Protein AF-A0A9P6MYJ0-F1 (afdb_monomer_lite)

Structure (mmCIF, N/CA/C/O backbone):
data_AF-A0A9P6MYJ0-F1
#
_entry.id   AF-A0A9P6MYJ0-F1
#
loop_
_atom_site.group_PDB
_atom_site.id
_atom_site.type_symbol
_atom_site.label_atom_id
_atom_site.label_alt_id
_atom_site.label_comp_id
_atom_site.label_asym_id
_atom_site.label_entity_id
_atom_site.label_seq_id
_atom_site.pdbx_PDB_ins_code
_atom_site.Cartn_x
_atom_site.Cartn_y
_atom_site.Cartn_z
_atom_site.occupancy
_atom_site.B_iso_or_equiv
_atom_site.auth_seq_id
_atom_site.auth_comp_id
_atom_site.auth_asym_id
_atom_site.auth_atom_id
_atom_site.pdbx_PDB_model_num
ATOM 1 N N . MET A 1 1 ? 11.044 1.651 -55.260 1.00 41.22 1 MET A N 1
ATOM 2 C CA . MET A 1 1 ? 12.108 1.075 -54.411 1.00 41.22 1 MET A CA 1
ATOM 3 C C . MET A 1 1 ? 11.662 1.200 -52.964 1.00 41.22 1 MET A C 1
ATOM 5 O O . MET A 1 1 ? 11.940 2.197 -52.317 1.00 41.22 1 MET A O 1
ATOM 9 N N . THR A 1 2 ? 10.845 0.258 -52.503 1.00 41.06 2 THR A N 1
ATOM 10 C CA . THR A 1 2 ? 10.318 0.233 -51.134 1.00 41.06 2 THR A CA 1
ATOM 11 C C . THR A 1 2 ? 11.310 -0.512 -50.251 1.00 41.06 2 THR A C 1
ATOM 13 O O . THR A 1 2 ? 11.482 -1.718 -50.415 1.00 41.06 2 THR A O 1
ATOM 16 N N . ALA A 1 3 ? 11.990 0.207 -49.358 1.00 48.50 3 ALA A N 1
ATOM 17 C CA . ALA A 1 3 ? 12.799 -0.401 -48.311 1.00 48.50 3 ALA A CA 1
ATOM 18 C C . ALA A 1 3 ? 11.860 -1.181 -47.379 1.00 48.50 3 ALA A C 1
ATOM 20 O O . ALA A 1 3 ? 11.017 -0.588 -46.708 1.00 48.50 3 ALA A O 1
ATOM 21 N N . GLN A 1 4 ? 11.951 -2.511 -47.392 1.00 53.88 4 GLN A N 1
ATOM 22 C CA . GLN A 1 4 ? 11.283 -3.337 -46.392 1.00 53.88 4 GLN A CA 1
ATOM 23 C C . GLN A 1 4 ? 11.948 -3.049 -45.044 1.00 53.88 4 GLN A C 1
ATOM 25 O O . GLN A 1 4 ? 13.158 -3.213 -44.901 1.00 53.88 4 GLN A O 1
ATOM 30 N N . ALA A 1 5 ? 11.172 -2.566 -44.075 1.00 57.44 5 ALA A N 1
ATOM 31 C CA . ALA A 1 5 ? 11.642 -2.420 -42.707 1.00 57.44 5 ALA A CA 1
ATOM 32 C C . ALA A 1 5 ? 11.923 -3.822 -42.146 1.00 57.44 5 ALA A C 1
ATOM 34 O O . ALA A 1 5 ? 11.014 -4.640 -42.014 1.00 57.44 5 ALA A O 1
ATOM 35 N N . GLN A 1 6 ? 13.193 -4.113 -41.874 1.00 73.81 6 GLN A N 1
ATOM 36 C CA . GLN A 1 6 ? 13.604 -5.349 -41.220 1.00 73.81 6 GLN A CA 1
ATOM 37 C C . GLN A 1 6 ? 13.314 -5.205 -39.721 1.00 73.81 6 GLN A C 1
ATOM 39 O O . GLN A 1 6 ? 14.050 -4.522 -39.010 1.00 73.81 6 GLN A O 1
ATOM 44 N N . TYR A 1 7 ? 12.214 -5.794 -39.255 1.00 77.94 7 TYR A N 1
ATOM 45 C CA . TYR A 1 7 ? 11.876 -5.826 -37.833 1.00 77.94 7 TYR A CA 1
ATOM 46 C C . TYR A 1 7 ? 12.667 -6.938 -37.122 1.00 77.94 7 TYR A C 1
ATOM 48 O O . TYR A 1 7 ? 12.851 -8.006 -37.714 1.00 77.94 7 TYR A O 1
ATOM 56 N N . PRO A 1 8 ? 13.142 -6.711 -35.882 1.00 78.38 8 PRO A N 1
ATOM 57 C CA . PRO A 1 8 ? 13.765 -7.750 -35.064 1.00 78.38 8 PRO A CA 1
ATOM 58 C C . PRO A 1 8 ? 12.833 -8.947 -34.844 1.00 78.38 8 PRO A C 1
ATOM 60 O O . PRO A 1 8 ? 11.607 -8.807 -34.878 1.00 78.38 8 PRO A O 1
ATOM 63 N N . ASP A 1 9 ? 13.413 -10.124 -34.608 1.00 85.88 9 ASP A N 1
ATOM 64 C CA . ASP A 1 9 ? 12.640 -11.338 -34.350 1.00 85.88 9 ASP A CA 1
ATOM 65 C C . ASP A 1 9 ? 12.003 -11.306 -32.951 1.00 85.88 9 ASP A C 1
ATOM 67 O O . ASP A 1 9 ? 12.685 -11.173 -31.937 1.00 85.88 9 ASP A O 1
ATOM 71 N N . HIS A 1 10 ? 10.683 -11.486 -32.891 1.00 81.12 10 HIS A N 1
ATOM 72 C CA . HIS A 1 10 ? 9.906 -11.548 -31.653 1.00 81.12 10 HIS A CA 1
ATOM 73 C C . HIS A 1 10 ? 10.385 -12.628 -30.670 1.00 81.12 10 HIS A C 1
ATOM 75 O O . HIS A 1 10 ? 10.278 -12.436 -29.459 1.00 81.12 10 HIS A O 1
ATOM 81 N N . ALA A 1 11 ? 10.926 -13.748 -31.165 1.00 84.69 11 ALA A N 1
ATOM 82 C CA . ALA A 1 11 ? 11.421 -14.835 -30.321 1.00 84.69 11 ALA A CA 1
ATOM 83 C C . ALA A 1 11 ? 12.663 -14.431 -29.509 1.00 84.69 11 ALA A C 1
ATOM 85 O O . ALA A 1 11 ? 12.896 -14.963 -28.424 1.00 84.69 11 ALA A O 1
ATOM 86 N N . LEU A 1 12 ? 13.432 -13.462 -30.011 1.00 84.75 12 LEU A N 1
ATOM 87 C CA . LEU A 1 12 ? 14.632 -12.943 -29.363 1.00 84.75 12 LEU A CA 1
ATOM 88 C C . LEU A 1 12 ? 14.348 -11.721 -28.483 1.00 84.75 12 LEU A C 1
ATOM 90 O O . LEU A 1 12 ? 15.267 -11.221 -27.851 1.00 84.75 12 LEU A O 1
ATOM 94 N N . ALA A 1 13 ? 13.093 -11.277 -28.353 1.00 82.75 13 ALA A N 1
ATOM 95 C CA . ALA A 1 13 ? 12.752 -10.045 -27.639 1.00 82.75 13 ALA A CA 1
ATOM 96 C C . ALA A 1 13 ? 13.243 -10.012 -26.179 1.00 82.75 13 ALA A C 1
ATOM 98 O O . ALA A 1 13 ? 13.672 -8.967 -25.701 1.00 82.75 13 ALA A O 1
ATOM 99 N N . LEU A 1 14 ? 13.223 -11.142 -25.462 1.00 81.19 14 LEU A N 1
ATOM 100 C CA . LEU A 1 14 ? 13.778 -11.215 -24.102 1.00 81.19 14 LEU A CA 1
ATOM 101 C C . LEU A 1 14 ? 15.302 -11.066 -24.103 1.00 81.19 14 LEU A C 1
ATOM 103 O O . LEU A 1 14 ? 15.846 -10.327 -23.291 1.00 81.19 14 LEU A O 1
ATOM 107 N N . GLN A 1 15 ? 15.979 -11.717 -25.047 1.00 81.12 15 GLN A N 1
ATOM 108 C CA . GLN A 1 15 ? 17.428 -11.632 -25.192 1.00 81.12 15 GLN A CA 1
ATOM 109 C C . GLN A 1 15 ? 17.862 -10.240 -25.664 1.00 81.12 15 GLN A C 1
ATOM 111 O O . GLN A 1 15 ? 18.892 -9.737 -25.225 1.00 81.12 15 GLN A O 1
ATOM 116 N N . ASP A 1 16 ? 17.053 -9.585 -26.492 1.00 79.62 16 ASP A N 1
ATOM 117 C CA . ASP A 1 16 ? 17.225 -8.196 -26.897 1.00 79.62 16 ASP A CA 1
ATOM 118 C C . ASP A 1 16 ? 17.003 -7.251 -25.718 1.00 79.62 16 ASP A C 1
ATOM 120 O O . ASP A 1 16 ? 17.764 -6.306 -25.567 1.00 79.62 16 ASP A O 1
ATOM 124 N N . LEU A 1 17 ? 16.030 -7.501 -24.836 1.00 76.19 17 LEU A N 1
ATOM 125 C CA . LEU A 1 17 ? 15.857 -6.728 -23.600 1.00 76.19 17 LEU A CA 1
ATOM 126 C C . LEU A 1 17 ? 17.003 -6.950 -22.614 1.00 76.19 17 LEU A C 1
ATOM 128 O O . LEU A 1 17 ? 17.397 -6.011 -21.932 1.00 76.19 17 LEU A O 1
ATOM 132 N N . GLU A 1 18 ? 17.571 -8.150 -22.547 1.00 74.06 18 GLU A N 1
ATOM 133 C CA . GLU A 1 18 ? 18.756 -8.421 -21.735 1.00 74.06 18 GLU A CA 1
ATOM 134 C C . GLU A 1 18 ? 19.996 -7.742 -22.330 1.00 74.06 18 GLU A C 1
ATOM 136 O O . GLU A 1 18 ? 20.722 -7.068 -21.607 1.00 74.06 18 GLU A O 1
ATOM 141 N N . THR A 1 19 ? 20.188 -7.824 -23.651 1.00 71.12 19 THR A N 1
ATOM 142 C CA . THR A 1 19 ? 21.349 -7.280 -24.380 1.00 71.12 19 THR A CA 1
ATOM 143 C C . THR A 1 19 ? 21.283 -5.752 -24.529 1.00 71.12 19 THR A C 1
ATOM 145 O O . THR A 1 19 ? 22.297 -5.059 -24.401 1.00 71.12 19 THR A O 1
ATOM 148 N N . ALA A 1 20 ? 20.093 -5.192 -24.763 1.00 61.09 20 ALA A N 1
ATOM 149 C CA . ALA A 1 20 ? 19.838 -3.752 -24.829 1.00 61.09 20 ALA A CA 1
ATOM 150 C C . ALA A 1 20 ? 19.648 -3.136 -23.434 1.00 61.09 20 ALA A C 1
ATOM 152 O O . ALA A 1 20 ? 20.103 -2.016 -23.193 1.00 61.09 20 ALA A O 1
ATOM 153 N N . GLY A 1 21 ? 19.050 -3.874 -22.492 1.00 52.22 21 GLY A N 1
ATOM 154 C CA . GLY A 1 21 ? 18.934 -3.496 -21.078 1.00 52.22 21 GLY A CA 1
ATOM 155 C C . GLY A 1 21 ? 20.288 -3.401 -20.372 1.00 52.22 21 GLY A C 1
ATOM 156 O O . GLY A 1 21 ? 20.427 -2.662 -19.398 1.00 52.22 21 GLY A O 1
ATOM 157 N N . THR A 1 22 ? 21.331 -4.029 -20.922 1.00 46.12 22 THR A N 1
ATOM 158 C CA . THR A 1 22 ? 22.735 -3.858 -20.514 1.00 46.12 22 THR A CA 1
ATOM 159 C C . THR A 1 22 ? 23.459 -2.660 -21.146 1.00 46.12 22 THR A C 1
ATOM 161 O O . THR A 1 22 ? 24.669 -2.722 -21.354 1.00 46.12 22 THR A O 1
ATOM 164 N N . LYS A 1 23 ? 22.787 -1.533 -21.426 1.00 51.41 23 LYS A N 1
ATOM 165 C CA . LYS A 1 23 ? 23.512 -0.264 -21.669 1.00 51.41 23 LYS A CA 1
ATOM 166 C C . LYS A 1 23 ? 23.466 0.777 -20.551 1.00 51.41 23 LYS A C 1
ATOM 168 O O . LYS A 1 23 ? 24.323 1.654 -20.589 1.00 51.41 23 LYS A O 1
ATOM 173 N N . SER A 1 24 ? 22.604 0.668 -19.529 1.00 57.19 24 SER A N 1
ATOM 174 C CA . SER A 1 24 ? 22.837 1.328 -18.214 1.00 57.19 24 SER A CA 1
ATOM 175 C C . SER A 1 24 ? 21.719 1.175 -17.180 1.00 57.19 24 SER A C 1
ATOM 177 O O . SER A 1 24 ? 22.007 1.272 -15.992 1.00 57.19 24 SER A O 1
ATOM 179 N N . ARG A 1 25 ? 20.448 1.023 -17.573 1.00 69.94 25 ARG A N 1
ATOM 180 C CA . ARG A 1 25 ? 19.329 1.255 -16.643 1.00 69.94 25 ARG A CA 1
ATOM 181 C C . ARG A 1 25 ? 18.089 0.458 -17.041 1.00 69.94 25 ARG A C 1
ATOM 183 O O . ARG A 1 25 ? 17.805 0.330 -18.228 1.00 69.94 25 ARG A O 1
ATOM 190 N N . ARG A 1 26 ? 17.361 -0.061 -16.045 1.00 78.19 26 ARG A N 1
ATOM 191 C CA . ARG A 1 26 ? 15.992 -0.575 -16.230 1.00 78.19 26 ARG A CA 1
ATOM 192 C C . ARG A 1 26 ? 15.047 0.585 -16.563 1.00 78.19 26 ARG A C 1
ATOM 194 O O . ARG A 1 26 ? 15.392 1.736 -16.315 1.00 78.19 26 ARG A O 1
ATOM 201 N N . ASP A 1 27 ? 13.884 0.278 -17.128 1.00 84.69 27 ASP A N 1
ATOM 202 C CA . ASP A 1 27 ? 12.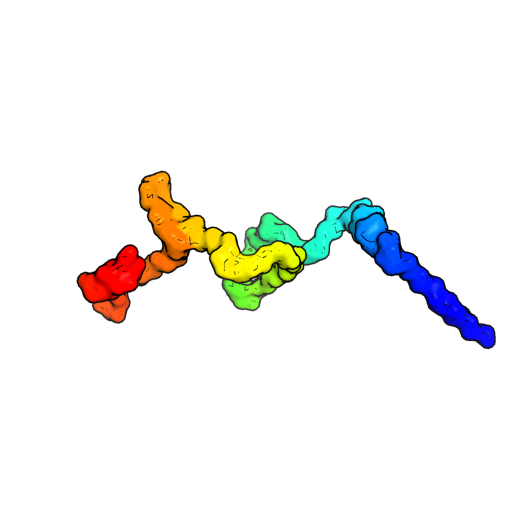876 1.301 -17.415 1.00 84.69 27 ASP A CA 1
ATOM 203 C C . ASP A 1 27 ? 12.389 1.985 -16.120 1.00 84.69 27 ASP A C 1
ATOM 205 O O . ASP A 1 27 ? 12.259 1.337 -15.077 1.00 84.69 27 ASP A O 1
ATOM 209 N N . GLY A 1 28 ? 12.146 3.294 -16.195 1.00 87.94 28 GLY A N 1
ATOM 210 C CA . GLY A 1 28 ? 11.784 4.151 -15.063 1.00 87.94 28 GLY A CA 1
ATOM 211 C C . GLY A 1 28 ? 12.950 4.675 -14.211 1.00 87.94 28 GLY A C 1
ATOM 212 O O . GLY A 1 28 ? 14.112 4.701 -14.621 1.00 87.94 28 GLY A O 1
ATOM 213 N N . LEU A 1 29 ? 12.605 5.148 -13.009 1.00 88.75 29 LEU A N 1
ATOM 214 C CA . LEU A 1 29 ? 13.534 5.641 -11.985 1.00 88.75 29 LEU A CA 1
ATOM 215 C C . LEU A 1 29 ? 13.484 4.700 -10.771 1.00 88.75 29 LEU A C 1
ATOM 217 O O . LEU A 1 29 ? 12.403 4.222 -10.417 1.00 88.75 29 LEU A O 1
ATOM 221 N N . SER A 1 30 ? 14.620 4.443 -10.116 1.00 89.50 30 SER A N 1
ATOM 222 C CA . SER A 1 30 ? 14.615 3.762 -8.815 1.00 89.50 30 SER A CA 1
ATOM 223 C C . SER A 1 30 ? 14.050 4.677 -7.720 1.00 89.50 30 SER A C 1
ATOM 225 O O . SER A 1 30 ? 13.954 5.891 -7.901 1.00 89.50 30 SER A O 1
ATOM 227 N N . ALA A 1 31 ? 13.680 4.112 -6.567 1.00 89.25 31 ALA A N 1
ATOM 228 C CA . ALA A 1 31 ? 13.172 4.908 -5.449 1.00 89.25 31 ALA A CA 1
ATOM 229 C C . ALA A 1 31 ? 14.229 5.893 -4.925 1.00 89.25 31 ALA A C 1
ATOM 231 O O . ALA A 1 31 ? 13.900 7.024 -4.592 1.00 89.25 31 ALA A O 1
ATOM 232 N N . GLU A 1 32 ? 15.496 5.482 -4.902 1.00 89.06 32 GLU A N 1
ATOM 233 C CA . GLU A 1 32 ? 16.625 6.313 -4.481 1.00 89.06 32 GLU A CA 1
ATOM 234 C C . GLU A 1 32 ? 16.858 7.471 -5.451 1.00 89.06 32 GLU A C 1
ATOM 236 O O . GLU A 1 32 ? 17.113 8.591 -5.023 1.00 89.06 32 GLU A O 1
ATOM 241 N N . GLU A 1 33 ? 16.746 7.204 -6.754 1.00 88.19 33 GLU A N 1
ATOM 242 C CA . GLU A 1 33 ? 16.887 8.225 -7.790 1.00 88.19 33 GLU A CA 1
ATOM 243 C C . GLU A 1 33 ? 15.688 9.170 -7.825 1.00 88.19 33 GLU A C 1
ATOM 245 O O . GLU A 1 33 ? 15.860 10.327 -8.176 1.00 88.19 33 GLU A O 1
ATOM 250 N N . LEU A 1 34 ? 14.483 8.685 -7.507 1.00 89.19 34 LEU A N 1
ATOM 251 C CA . LEU A 1 34 ? 13.258 9.482 -7.478 1.00 89.19 34 LEU A CA 1
ATOM 252 C C . LEU A 1 34 ? 13.178 10.363 -6.225 1.00 89.19 34 LEU A C 1
ATOM 254 O O . LEU A 1 34 ? 12.729 11.499 -6.318 1.00 89.19 34 LEU A O 1
ATOM 258 N N . MET A 1 35 ? 13.580 9.843 -5.063 1.00 89.06 35 MET A N 1
ATOM 259 C CA . MET A 1 35 ? 13.467 10.521 -3.765 1.00 89.06 35 MET A CA 1
ATOM 260 C C . MET A 1 35 ? 14.683 11.399 -3.423 1.00 89.06 35 MET A C 1
ATOM 262 O O . MET A 1 35 ? 14.874 11.755 -2.256 1.00 89.06 35 MET A O 1
ATOM 266 N N . ASP A 1 36 ? 15.510 11.765 -4.404 1.00 89.50 36 ASP A N 1
ATOM 267 C CA . ASP A 1 36 ? 16.618 12.686 -4.177 1.00 89.50 36 ASP A CA 1
ATOM 268 C C . 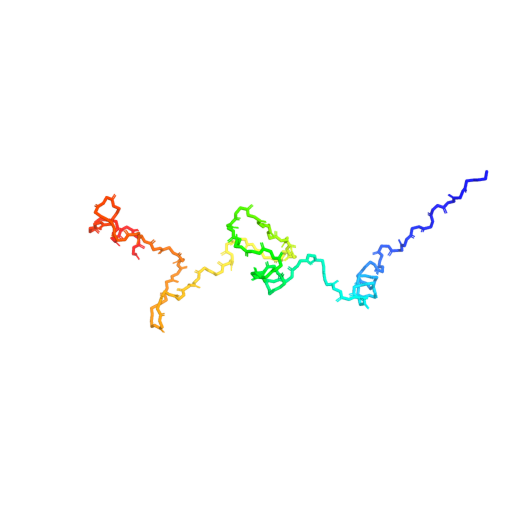ASP A 1 36 ? 16.101 14.127 -4.010 1.00 89.50 36 ASP A C 1
ATOM 270 O O . ASP A 1 36 ? 15.758 14.847 -4.950 1.00 89.50 36 ASP A O 1
ATOM 274 N N . SER A 1 37 ? 16.092 14.586 -2.757 1.00 82.88 37 SER A N 1
ATOM 275 C CA . SER A 1 37 ? 15.613 15.924 -2.397 1.00 82.88 37 SER A CA 1
ATOM 276 C C . SER A 1 37 ? 16.379 17.065 -3.074 1.00 82.88 37 SER A C 1
ATOM 278 O O . SER A 1 3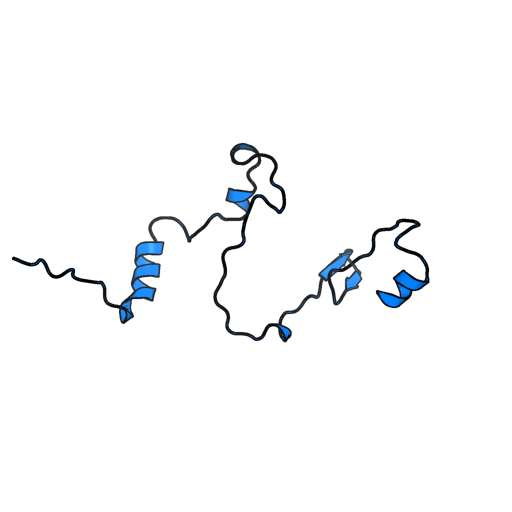7 ? 15.869 18.182 -3.132 1.00 82.88 37 SER A O 1
ATOM 280 N N . VAL A 1 38 ? 17.600 16.816 -3.563 1.00 80.25 38 VAL A N 1
ATOM 281 C CA . VAL A 1 38 ? 18.420 17.840 -4.222 1.00 80.25 38 VAL A CA 1
ATOM 282 C C . VAL A 1 38 ? 17.964 18.067 -5.661 1.00 80.25 38 VAL A C 1
ATOM 284 O O . VAL A 1 38 ? 17.982 19.204 -6.132 1.00 80.25 38 VAL A O 1
ATOM 287 N N . THR A 1 39 ? 17.553 17.008 -6.361 1.00 80.69 39 THR A N 1
ATOM 288 C CA . THR A 1 39 ? 17.224 17.066 -7.790 1.00 80.69 39 THR A CA 1
ATOM 289 C C . THR A 1 39 ? 15.720 17.122 -8.059 1.00 80.69 39 THR A C 1
ATOM 291 O O . THR A 1 39 ? 15.314 17.849 -8.966 1.00 80.69 39 THR A O 1
ATOM 294 N N . GLN A 1 40 ? 14.884 16.441 -7.264 1.00 80.88 40 GLN A N 1
ATOM 295 C CA . GLN A 1 40 ? 13.418 16.459 -7.410 1.00 80.88 40 GLN A CA 1
ATOM 296 C C . GLN A 1 40 ? 12.671 17.261 -6.332 1.00 80.88 40 GLN A C 1
ATOM 298 O O . GLN A 1 40 ? 11.488 17.556 -6.505 1.00 80.88 40 GLN A O 1
ATOM 303 N N . GLY A 1 41 ? 13.334 17.659 -5.243 1.00 86.50 41 GLY A N 1
ATOM 304 C CA . GLY A 1 41 ? 12.706 18.427 -4.164 1.00 86.50 41 GLY A CA 1
ATOM 305 C C . GLY A 1 41 ? 11.795 17.587 -3.258 1.00 86.50 41 GLY A C 1
ATOM 306 O O . GLY A 1 41 ? 12.051 16.413 -3.002 1.00 86.50 41 GLY A O 1
ATOM 307 N N . GLY A 1 42 ? 10.750 18.212 -2.706 1.00 87.81 42 GLY A N 1
ATOM 308 C CA . GLY A 1 42 ? 9.780 17.550 -1.830 1.00 87.81 42 GLY A CA 1
ATOM 309 C C . GLY A 1 42 ? 8.620 16.953 -2.622 1.00 87.81 42 GLY A C 1
ATOM 310 O O . GLY A 1 42 ? 7.745 17.694 -3.061 1.00 87.81 42 GLY A O 1
ATOM 311 N N . LEU A 1 43 ? 8.607 15.630 -2.776 1.00 92.06 43 LEU A N 1
ATOM 312 C CA . LEU A 1 43 ? 7.566 14.902 -3.506 1.00 92.06 43 LEU A CA 1
ATOM 313 C C . LEU A 1 43 ? 6.376 14.535 -2.611 1.00 92.06 43 LEU A C 1
ATOM 315 O O . LEU A 1 43 ? 6.532 14.171 -1.444 1.00 92.06 43 LEU A O 1
ATOM 319 N N . THR A 1 44 ? 5.182 14.562 -3.193 1.00 93.12 44 THR A N 1
ATOM 320 C CA . THR A 1 44 ? 3.928 14.063 -2.621 1.00 93.12 44 THR A CA 1
ATOM 321 C C . THR A 1 44 ? 3.413 12.862 -3.421 1.00 93.12 44 THR A C 1
ATOM 323 O O . THR A 1 44 ? 3.939 12.524 -4.480 1.00 93.12 44 THR A O 1
ATOM 326 N N . TYR A 1 45 ? 2.359 12.196 -2.937 1.00 94.12 45 TYR A N 1
ATOM 327 C CA . TYR A 1 45 ? 1.803 11.006 -3.601 1.00 94.12 45 TYR A CA 1
ATOM 328 C C . TYR A 1 45 ? 1.287 11.255 -5.025 1.00 94.12 45 TYR A C 1
ATOM 330 O O . TYR A 1 45 ? 1.216 10.315 -5.808 1.00 94.12 45 TYR A O 1
ATOM 338 N N . ASN A 1 46 ? 0.932 12.496 -5.364 1.00 94.62 46 ASN A N 1
ATOM 339 C CA . ASN A 1 46 ? 0.412 12.835 -6.689 1.00 94.62 46 ASN A CA 1
ATOM 340 C C . ASN A 1 46 ? 1.520 13.114 -7.717 1.00 94.62 46 ASN A C 1
ATOM 342 O O . ASN A 1 46 ? 1.219 13.248 -8.901 1.00 94.62 46 ASN A O 1
ATOM 346 N N . ASP A 1 47 ? 2.779 13.207 -7.283 1.00 92.88 47 ASP A N 1
ATOM 347 C CA . ASP A 1 47 ? 3.893 13.638 -8.135 1.00 92.88 47 ASP A CA 1
ATOM 348 C C . ASP A 1 47 ? 4.585 12.478 -8.864 1.00 92.88 47 ASP A C 1
ATOM 350 O O . ASP A 1 47 ? 5.437 12.702 -9.724 1.00 92.88 47 ASP A O 1
ATOM 354 N N . PHE A 1 48 ? 4.231 11.229 -8.550 1.00 93.06 48 PHE A N 1
ATOM 355 C CA . PHE A 1 48 ? 4.824 10.053 -9.180 1.00 93.06 48 PHE A CA 1
ATOM 356 C C . PHE A 1 48 ? 3.805 8.942 -9.437 1.00 93.06 48 PHE A C 1
ATOM 358 O O . PHE A 1 48 ? 2.729 8.880 -8.846 1.00 93.06 48 PHE A O 1
ATOM 365 N N . LEU A 1 49 ? 4.180 8.034 -10.335 1.00 94.94 49 LEU A N 1
ATOM 366 C CA . LEU A 1 49 ? 3.424 6.833 -10.671 1.00 94.94 49 LEU A CA 1
ATOM 367 C C . LEU A 1 49 ? 4.310 5.603 -10.475 1.00 94.94 49 LEU A C 1
ATOM 369 O O . LEU A 1 49 ? 5.529 5.668 -10.626 1.00 94.94 49 LEU A O 1
ATOM 373 N N . ILE A 1 50 ? 3.685 4.470 -10.162 1.00 94.44 50 ILE A N 1
ATOM 374 C CA . ILE A 1 50 ? 4.367 3.177 -10.058 1.00 94.44 50 ILE A CA 1
ATOM 375 C C . ILE A 1 50 ? 4.252 2.468 -11.407 1.00 94.44 50 ILE A C 1
ATOM 377 O O . ILE A 1 50 ? 3.145 2.275 -11.915 1.00 94.44 50 ILE A O 1
ATOM 381 N N . LEU A 1 51 ? 5.388 2.064 -11.978 1.00 94.06 51 LEU A N 1
ATOM 382 C CA . LEU A 1 51 ? 5.393 1.253 -13.193 1.00 94.06 51 LEU A CA 1
ATOM 383 C C . LEU A 1 51 ? 4.924 -0.179 -12.882 1.00 94.06 51 LEU A C 1
ATOM 385 O O . LEU A 1 51 ? 5.352 -0.760 -11.879 1.00 94.06 51 LEU A O 1
ATOM 389 N N . PRO A 1 52 ? 4.049 -0.765 -13.716 1.00 94.62 52 PRO A N 1
ATOM 390 C CA . PRO A 1 52 ? 3.561 -2.119 -13.503 1.00 94.62 52 PRO A CA 1
ATOM 391 C C . PRO A 1 52 ? 4.667 -3.155 -13.735 1.00 94.62 52 PRO A C 1
ATOM 393 O O . PRO A 1 52 ? 5.528 -2.999 -14.599 1.00 94.62 52 PRO A O 1
ATOM 396 N N . GLY A 1 53 ? 4.606 -4.246 -12.971 1.00 91.62 53 GLY A N 1
ATOM 397 C CA . GLY A 1 53 ? 5.451 -5.423 -13.155 1.00 91.62 53 GLY A CA 1
ATOM 398 C C . GLY A 1 53 ? 4.717 -6.578 -13.838 1.00 91.62 53 GLY A C 1
ATOM 399 O O . GLY A 1 53 ? 3.562 -6.467 -14.249 1.00 91.62 53 GLY A O 1
ATOM 400 N N . TYR A 1 54 ? 5.393 -7.721 -13.920 1.00 92.94 54 TYR A N 1
ATOM 401 C CA . TYR A 1 54 ? 4.792 -8.966 -14.390 1.00 92.94 54 TYR A CA 1
ATOM 402 C C . TYR A 1 54 ? 3.866 -9.578 -13.328 1.00 92.94 54 TYR A C 1
ATOM 404 O O . TYR A 1 54 ? 4.209 -9.616 -12.146 1.00 92.94 54 TYR A O 1
ATOM 412 N N . ILE A 1 55 ? 2.711 -10.091 -13.754 1.00 94.81 55 ILE A N 1
ATOM 413 C CA . ILE A 1 55 ? 1.699 -10.695 -12.879 1.00 94.81 55 ILE A CA 1
ATOM 414 C C . ILE A 1 55 ? 1.599 -12.189 -13.197 1.00 94.81 55 ILE A C 1
ATOM 416 O O . ILE A 1 55 ? 1.307 -12.565 -14.329 1.00 94.81 55 ILE A O 1
ATOM 420 N N . ASN A 1 56 ? 1.794 -13.043 -12.190 1.00 95.06 56 ASN A N 1
ATOM 421 C CA . ASN A 1 56 ? 1.603 -14.499 -12.286 1.00 95.06 56 ASN A CA 1
ATOM 422 C C . ASN A 1 56 ? 0.712 -15.082 -11.174 1.00 95.06 56 ASN A C 1
ATOM 424 O O . ASN A 1 56 ? 0.618 -16.301 -11.042 1.00 95.06 56 ASN A O 1
ATOM 428 N N . PHE A 1 57 ? 0.077 -14.233 -10.365 1.00 95.38 57 PHE A N 1
ATOM 429 C CA . PHE A 1 57 ? -0.766 -14.634 -9.240 1.00 95.38 57 PHE A CA 1
ATOM 430 C C . PHE A 1 57 ? -2.087 -13.858 -9.232 1.00 95.38 57 PHE A C 1
ATOM 432 O O . PHE A 1 57 ? -2.232 -12.821 -9.878 1.00 95.38 57 PHE A O 1
ATOM 439 N N . GLN A 1 58 ? -3.061 -14.380 -8.489 1.00 96.00 58 GLN A N 1
ATOM 440 C CA . GLN A 1 58 ? -4.366 -13.747 -8.290 1.00 96.00 58 GLN A CA 1
ATOM 441 C C . GLN A 1 58 ? -4.302 -12.707 -7.167 1.00 96.00 58 GLN A C 1
ATOM 443 O O . GLN A 1 58 ? -3.589 -12.896 -6.184 1.00 96.00 58 GLN A O 1
ATOM 448 N N . ALA A 1 59 ? -5.094 -11.637 -7.262 1.00 93.50 59 ALA A N 1
ATOM 449 C CA . ALA A 1 59 ? -5.057 -10.531 -6.297 1.00 93.50 59 ALA A CA 1
ATOM 450 C C . ALA A 1 59 ? -5.323 -10.960 -4.837 1.00 93.50 59 ALA A C 1
ATOM 452 O O . ALA A 1 59 ? -4.771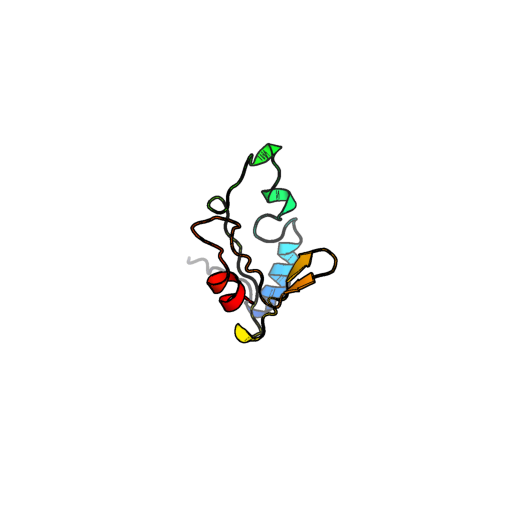 -10.377 -3.910 1.00 93.50 59 ALA A O 1
ATOM 453 N N . ASN A 1 60 ? -6.121 -12.009 -4.619 1.00 94.19 60 ASN A N 1
ATOM 454 C CA . ASN A 1 60 ? -6.416 -12.547 -3.286 1.00 94.19 60 ASN A CA 1
ATOM 455 C C . ASN A 1 60 ? -5.241 -13.295 -2.629 1.00 94.19 60 ASN A C 1
ATOM 457 O O . ASN A 1 60 ? -5.304 -13.583 -1.437 1.00 94.19 60 ASN A O 1
ATOM 461 N N . ALA A 1 61 ? -4.192 -13.628 -3.384 1.00 94.06 61 ALA A N 1
ATOM 462 C CA . ALA A 1 61 ? -2.993 -14.277 -2.863 1.00 94.06 61 ALA A CA 1
ATOM 463 C C . ALA A 1 61 ? -1.981 -13.274 -2.275 1.00 94.06 61 ALA A C 1
ATOM 465 O O . ALA A 1 61 ? -0.971 -13.688 -1.706 1.00 94.06 61 ALA A O 1
ATOM 466 N N . VAL A 1 62 ? -2.230 -11.965 -2.413 1.00 94.44 62 VAL A N 1
ATOM 467 C CA . VAL A 1 62 ? -1.353 -10.912 -1.889 1.00 94.44 62 VAL A CA 1
ATOM 468 C C . VAL A 1 62 ? -1.458 -10.854 -0.366 1.00 94.44 62 VAL A C 1
ATOM 470 O O . VAL A 1 62 ? -2.541 -10.681 0.191 1.00 94.44 62 VAL A O 1
ATOM 473 N N . GLN A 1 63 ? -0.319 -10.968 0.317 1.00 94.44 63 GLN A N 1
ATOM 474 C CA . GLN A 1 63 ? -0.239 -10.832 1.771 1.00 94.44 63 GLN A CA 1
ATOM 475 C C . GLN A 1 63 ? -0.148 -9.351 2.152 1.00 94.44 63 GLN A C 1
ATOM 477 O O . GLN A 1 63 ? 0.758 -8.649 1.710 1.00 94.44 63 GLN A O 1
ATOM 482 N N . LEU A 1 64 ? -1.082 -8.891 2.987 1.00 95.06 64 LEU A N 1
ATOM 483 C CA . LEU A 1 64 ? -1.155 -7.506 3.475 1.00 95.06 64 LEU A CA 1
ATOM 484 C C . LEU A 1 64 ? -0.657 -7.359 4.923 1.00 95.06 64 LEU A C 1
ATOM 486 O O . LEU A 1 64 ? -0.832 -6.311 5.549 1.00 95.06 64 LEU A O 1
ATOM 490 N N . GLU A 1 65 ? -0.026 -8.402 5.463 1.00 95.00 65 GLU A N 1
ATOM 491 C CA . GLU A 1 65 ? 0.495 -8.394 6.826 1.00 95.00 65 GLU A CA 1
ATOM 492 C C . GLU A 1 65 ? 1.550 -7.302 6.995 1.00 95.00 65 GLU A C 1
ATOM 494 O O . GLU A 1 65 ? 2.528 -7.227 6.252 1.00 95.00 65 GLU A O 1
ATOM 499 N N . SER A 1 66 ? 1.342 -6.435 7.980 1.00 94.81 66 SER A N 1
ATOM 500 C CA . SER A 1 66 ? 2.170 -5.251 8.183 1.00 94.81 66 SER A CA 1
ATOM 501 C C . SER A 1 66 ? 2.496 -5.054 9.654 1.00 94.81 66 SER A C 1
ATOM 503 O O . SER A 1 66 ? 1.669 -5.255 10.548 1.00 94.81 66 SER A O 1
ATOM 505 N N . LYS A 1 67 ? 3.741 -4.660 9.920 1.00 95.44 67 LYS A N 1
ATOM 506 C CA . LYS A 1 67 ? 4.232 -4.398 11.274 1.00 95.44 67 LYS A CA 1
ATOM 507 C C . LYS A 1 67 ? 3.933 -2.954 11.651 1.00 95.44 67 LYS A C 1
ATOM 509 O O . LYS A 1 67 ? 4.517 -2.043 11.077 1.00 95.44 67 LYS A O 1
ATOM 514 N N . ILE A 1 68 ? 3.068 -2.758 12.644 1.00 93.81 68 ILE A N 1
ATOM 515 C CA . ILE A 1 68 ? 2.761 -1.422 13.182 1.00 93.81 68 ILE A CA 1
ATOM 516 C C . ILE A 1 68 ? 3.786 -1.024 14.241 1.00 93.81 68 ILE A C 1
ATOM 518 O O . ILE A 1 68 ? 4.211 0.124 14.327 1.00 93.81 68 ILE A O 1
ATOM 522 N N . THR A 1 69 ? 4.227 -1.990 15.045 1.00 94.69 69 THR A N 1
ATOM 523 C CA . THR A 1 69 ? 5.310 -1.790 16.010 1.00 94.69 69 THR A CA 1
ATOM 524 C C . THR A 1 69 ? 6.307 -2.938 15.916 1.00 94.69 69 THR A C 1
ATOM 526 O O . THR A 1 69 ? 6.074 -3.939 15.240 1.00 94.69 69 THR A O 1
ATOM 529 N N . LYS A 1 70 ? 7.422 -2.847 16.652 1.00 94.56 70 LYS A N 1
ATOM 530 C CA . LYS A 1 70 ? 8.428 -3.924 16.714 1.00 94.56 70 LYS A CA 1
ATOM 531 C C . LYS A 1 70 ? 7.852 -5.278 17.155 1.00 94.56 70 LYS A C 1
ATOM 533 O O . LYS A 1 70 ? 8.459 -6.302 16.862 1.00 94.56 70 LYS A O 1
ATOM 538 N N . ARG A 1 71 ? 6.735 -5.282 17.896 1.00 96.12 71 ARG A N 1
ATOM 539 C CA . ARG A 1 71 ? 6.135 -6.490 18.491 1.00 96.12 71 ARG A CA 1
ATOM 540 C C . ARG A 1 71 ? 4.713 -6.785 18.011 1.00 96.12 71 ARG A C 1
ATOM 542 O O . ARG A 1 71 ? 4.235 -7.884 18.255 1.00 96.12 71 ARG A O 1
ATOM 549 N N . ILE A 1 72 ? 4.043 -5.834 17.361 1.00 93.56 72 ILE A N 1
ATOM 550 C CA . ILE A 1 72 ? 2.641 -5.967 16.946 1.00 93.56 72 ILE A CA 1
ATOM 551 C C . ILE A 1 72 ? 2.583 -6.000 15.420 1.00 93.56 72 ILE A C 1
ATOM 553 O O . ILE A 1 72 ? 3.012 -5.054 14.754 1.00 93.56 72 ILE A O 1
ATOM 557 N N . THR A 1 73 ? 2.037 -7.095 14.893 1.00 95.25 73 THR A N 1
ATOM 558 C CA . THR A 1 73 ? 1.781 -7.305 13.462 1.00 95.25 73 THR A CA 1
ATOM 559 C C . THR A 1 73 ? 0.276 -7.395 13.251 1.00 95.25 73 THR A C 1
ATOM 561 O O . THR A 1 73 ? -0.397 -8.106 13.996 1.00 95.25 73 THR A O 1
ATOM 564 N N . LEU A 1 74 ? -0.241 -6.670 12.261 1.00 93.88 74 LEU A N 1
ATOM 565 C CA . LEU A 1 74 ? -1.641 -6.719 11.846 1.00 93.88 74 LEU A CA 1
ATOM 566 C C . LEU A 1 74 ? -1.757 -7.427 10.498 1.00 93.88 74 LEU A C 1
ATOM 568 O O . LEU A 1 74 ? -0.834 -7.375 9.687 1.00 93.88 74 LEU A O 1
ATOM 572 N N . LYS A 1 75 ? -2.911 -8.052 10.241 1.00 93.12 75 LYS A N 1
ATOM 573 C CA . LYS A 1 75 ? -3.204 -8.687 8.943 1.00 93.12 75 LYS A CA 1
ATOM 574 C C . LYS A 1 75 ? -3.476 -7.679 7.826 1.00 93.12 75 LYS A C 1
ATOM 576 O O . LYS A 1 75 ? -3.362 -8.022 6.655 1.00 93.12 75 LYS A O 1
ATOM 581 N N . THR A 1 76 ? -3.835 -6.455 8.198 1.00 93.25 76 THR A N 1
ATOM 582 C CA . THR A 1 76 ? -4.150 -5.348 7.293 1.00 93.25 76 THR A CA 1
ATOM 583 C C . THR A 1 76 ? -3.428 -4.078 7.754 1.00 93.25 76 THR A C 1
ATOM 585 O O . THR A 1 76 ? -3.399 -3.811 8.958 1.00 93.25 76 THR A O 1
ATOM 588 N N . PRO A 1 77 ? -2.874 -3.260 6.841 1.00 93.81 77 PRO A N 1
ATOM 589 C CA . PRO A 1 77 ? -2.095 -2.063 7.169 1.00 93.81 77 PRO A CA 1
ATOM 590 C C . PRO A 1 77 ? -2.980 -0.838 7.451 1.00 93.81 77 PRO A C 1
ATOM 592 O O . PRO A 1 77 ? -2.688 0.261 6.985 1.00 93.81 77 PRO A O 1
ATOM 595 N N . PHE A 1 78 ? -4.085 -1.009 8.178 1.00 93.31 78 PHE A N 1
ATOM 596 C CA . PHE A 1 78 ? -5.019 0.078 8.470 1.00 93.31 78 PHE A CA 1
ATOM 597 C C . PHE A 1 78 ? -5.007 0.417 9.955 1.00 93.31 78 PHE A C 1
ATOM 599 O O . PHE A 1 78 ? -5.079 -0.467 10.806 1.00 93.31 78 PHE A O 1
ATOM 606 N N . LEU A 1 79 ? -4.918 1.712 10.252 1.00 92.56 79 LEU A N 1
ATOM 607 C CA . LEU A 1 79 ? -4.978 2.255 11.600 1.00 92.56 79 LEU A CA 1
ATOM 608 C C . LEU A 1 79 ? -5.848 3.512 11.574 1.00 92.56 79 LEU A C 1
ATOM 610 O O . LEU A 1 79 ? -5.664 4.370 10.708 1.00 92.56 79 LEU A O 1
ATOM 614 N N . SER A 1 80 ? -6.797 3.615 12.500 1.00 94.06 80 SER A N 1
ATOM 615 C CA . SER A 1 80 ? -7.618 4.814 12.629 1.00 94.06 80 SER A CA 1
ATOM 616 C C . SER A 1 80 ? -6.830 5.944 13.302 1.00 94.06 80 SER A C 1
ATOM 618 O O . SER A 1 80 ? -5.929 5.714 14.113 1.00 94.06 80 SER A O 1
ATOM 620 N N . SER A 1 81 ? -7.156 7.187 12.948 1.00 94.75 81 SER A N 1
ATOM 621 C CA . SER A 1 81 ? -6.537 8.365 13.562 1.00 94.75 81 SER A CA 1
ATOM 622 C C . SER A 1 81 ? -7.082 8.575 14.983 1.00 94.75 81 SER A C 1
ATOM 624 O O . SER A 1 81 ? -8.300 8.471 15.166 1.00 94.75 81 SER A O 1
ATOM 626 N N . PRO A 1 82 ? -6.246 8.898 15.990 1.00 93.12 82 PRO A N 1
ATOM 627 C CA . PRO A 1 82 ? -6.694 9.156 17.359 1.00 93.12 82 PRO A CA 1
ATOM 628 C C . PRO A 1 82 ? -7.351 10.544 17.473 1.00 93.12 82 PRO A C 1
ATOM 630 O O . PRO A 1 82 ? -6.777 11.479 18.027 1.00 93.12 82 PRO A O 1
ATOM 633 N N . MET A 1 83 ? -8.551 10.682 16.911 1.00 95.81 83 MET A N 1
ATOM 634 C CA . MET A 1 83 ? -9.360 11.904 16.925 1.00 95.81 83 MET A CA 1
ATOM 635 C C . MET A 1 83 ? -10.716 11.621 17.567 1.00 95.81 83 MET A C 1
ATOM 637 O O . MET A 1 83 ? -11.286 10.554 17.346 1.00 95.81 83 MET A O 1
ATOM 641 N N . ASP A 1 84 ? -11.240 12.599 18.301 1.00 93.62 84 ASP A N 1
ATOM 642 C CA . ASP A 1 84 ? -12.569 12.587 18.931 1.00 93.62 84 ASP A CA 1
ATOM 643 C C . ASP A 1 84 ? -13.705 12.235 17.956 1.00 93.62 84 ASP A C 1
ATOM 645 O O . ASP A 1 84 ? -14.626 11.503 18.285 1.00 93.62 84 ASP A O 1
ATOM 649 N N . THR A 1 85 ? -13.602 12.711 16.722 1.00 92.06 85 THR A N 1
ATOM 650 C CA . THR A 1 85 ? -14.587 12.508 15.652 1.00 92.06 85 THR A CA 1
ATOM 651 C C . THR A 1 85 ? -14.380 11.229 14.840 1.00 92.06 85 THR A C 1
ATOM 653 O O . THR A 1 85 ? -15.159 10.955 13.928 1.00 92.06 85 THR A O 1
ATOM 656 N N . VAL A 1 86 ? -13.328 10.455 15.126 1.00 91.94 86 VAL A N 1
ATOM 657 C CA . VAL A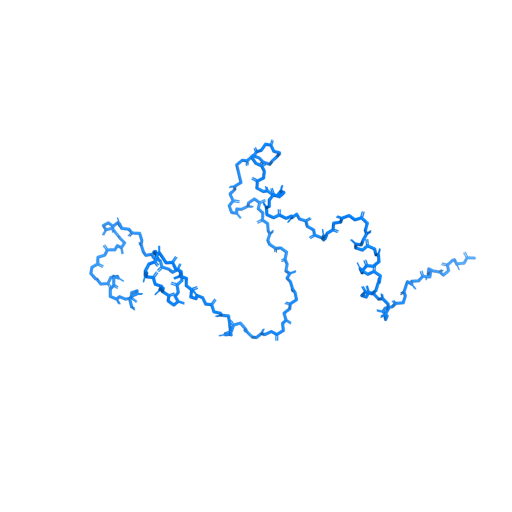 1 86 ? -12.946 9.281 14.324 1.00 91.94 86 VAL A CA 1
ATOM 658 C C . VAL A 1 86 ? -12.893 8.014 15.165 1.00 91.94 86 VAL A C 1
ATOM 660 O O . VAL A 1 86 ? -13.472 7.004 14.774 1.00 91.94 86 VAL A O 1
ATOM 663 N N . THR A 1 87 ? -12.189 8.042 16.297 1.00 92.56 87 THR A N 1
ATOM 664 C CA . THR A 1 87 ? -11.876 6.834 17.063 1.00 92.56 87 THR A CA 1
ATOM 665 C C . THR A 1 87 ? -12.425 6.925 18.479 1.00 92.56 87 THR A C 1
ATOM 667 O O . THR A 1 87 ? -11.806 7.510 19.364 1.00 92.56 87 THR A O 1
ATOM 670 N N . GLU A 1 88 ? -13.549 6.247 18.693 1.00 92.62 88 GLU A N 1
ATOM 671 C CA . GLU A 1 88 ? -14.068 5.873 20.010 1.00 92.62 88 GLU A CA 1
ATOM 672 C C . GLU A 1 88 ? -14.122 4.338 20.132 1.00 92.62 88 GLU A C 1
ATOM 674 O O . GLU A 1 88 ? -13.595 3.609 19.284 1.00 92.62 88 GLU A O 1
ATOM 679 N N . THR A 1 89 ? -14.756 3.827 21.187 1.00 94.12 89 THR A N 1
ATOM 680 C CA . THR A 1 89 ? -14.859 2.389 21.480 1.00 94.12 89 THR A CA 1
ATOM 681 C C . THR A 1 89 ? -15.419 1.585 20.304 1.00 94.12 89 THR A C 1
ATOM 683 O O . THR A 1 89 ? -14.864 0.544 19.957 1.00 94.12 89 THR A O 1
ATOM 686 N N . ASP A 1 90 ? -16.468 2.086 19.650 1.00 93.56 90 ASP A N 1
ATOM 687 C CA . ASP A 1 90 ? -17.149 1.363 18.571 1.00 93.56 90 ASP A CA 1
ATOM 688 C C . ASP A 1 90 ? -16.255 1.199 17.331 1.00 93.56 90 ASP A C 1
ATOM 690 O O . ASP A 1 90 ? -16.180 0.112 16.756 1.00 93.56 90 ASP A O 1
ATOM 694 N N . MET A 1 91 ? -15.509 2.247 16.955 1.00 93.44 91 MET A N 1
ATOM 695 C CA . MET A 1 91 ? -14.555 2.194 15.838 1.00 93.44 91 MET A CA 1
ATOM 696 C C . MET A 1 91 ? -13.394 1.242 16.142 1.00 93.44 91 MET A C 1
ATOM 698 O O . MET A 1 91 ? -12.983 0.468 15.279 1.00 93.44 91 MET A O 1
ATOM 702 N N . ALA A 1 92 ? -12.877 1.270 17.374 1.00 92.31 92 ALA A N 1
ATOM 703 C CA . ALA A 1 92 ? -11.792 0.384 17.784 1.00 92.31 92 ALA A CA 1
ATOM 704 C C . ALA A 1 92 ? -12.198 -1.097 17.712 1.00 92.31 92 ALA A C 1
ATOM 706 O O . ALA A 1 92 ? -11.387 -1.924 17.307 1.00 92.31 92 ALA A O 1
ATOM 707 N N . ILE A 1 93 ? -13.448 -1.427 18.059 1.00 93.06 93 ILE A N 1
ATOM 708 C CA . ILE A 1 93 ? -13.982 -2.793 17.959 1.00 93.06 93 ILE A CA 1
ATOM 709 C C . ILE A 1 93 ? -14.198 -3.198 16.499 1.00 93.06 93 ILE A C 1
ATOM 711 O O . ILE A 1 93 ? -13.883 -4.323 16.136 1.00 93.06 93 ILE A O 1
ATOM 715 N N . ALA A 1 94 ? -14.723 -2.305 15.656 1.00 93.06 94 ALA A N 1
ATOM 716 C CA . ALA A 1 94 ? -14.993 -2.620 14.252 1.00 93.06 94 ALA A CA 1
ATOM 717 C C . ALA A 1 94 ? -13.717 -2.851 13.420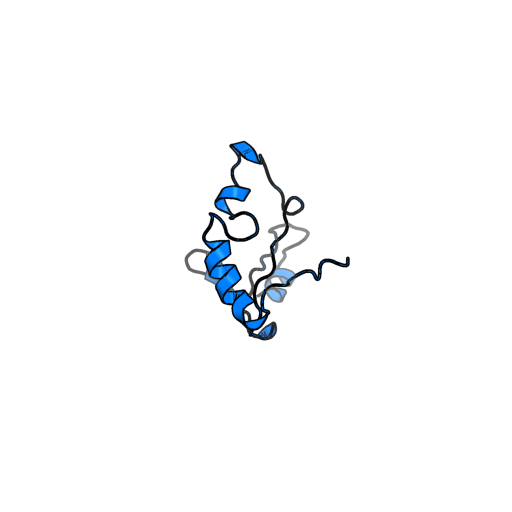 1.00 93.06 94 ALA A C 1
ATOM 719 O O . ALA A 1 94 ? -13.749 -3.589 12.436 1.00 93.06 94 ALA A O 1
ATOM 720 N N . MET A 1 95 ? -12.613 -2.199 13.795 1.00 88.62 95 MET A N 1
ATOM 721 C CA . MET A 1 95 ? -11.321 -2.295 13.107 1.00 88.62 95 MET A CA 1
ATOM 722 C C . MET A 1 95 ? -10.439 -3.455 13.598 1.00 88.62 95 MET A C 1
ATOM 724 O O . MET A 1 95 ? -9.486 -3.808 12.899 1.00 88.62 95 MET A O 1
ATOM 728 N N . ALA A 1 96 ? -10.705 -3.989 14.795 1.00 85.00 96 ALA A N 1
ATOM 729 C CA . ALA A 1 96 ? -9.921 -5.050 15.435 1.00 85.00 96 ALA A CA 1
ATOM 730 C C . ALA A 1 96 ? -10.358 -6.453 14.987 1.00 85.00 96 ALA A C 1
ATOM 732 O O . ALA A 1 96 ? -9.452 -7.299 14.792 1.00 85.00 96 ALA A O 1
#

Sequence (96 aa):
MTAQAQYPDHALALQDLETAGTKSRRDGLSAEELMDSVTQGGLTYNDFLILPGYINFQANAVQLESKITKRITLKTPFLSSPMDTVTETDMAIAMA

pLDDT: mean 85.53, std 13.43, range [41.06, 96.12]

Radius of gyration: 23.29 Å; chains: 1; bounding box: 41×33×76 Å

Organism: NCBI:txid101097

Secondary structure (DSSP, 8-state):
------PPPGGGHHHHHHHHHTTS--SS--HHHHS-TTTT-S--TTS--PPP----S-GGG----EESSSS-EESS-------TTT-SHHHHHHH-

InterPro domains:
  IPR001093 IMP dehydrogenase/GMP reductase [PF00478] (42-96)
  IPR005990 Inosine-5'-monophosphate dehydrogenase [PTHR11911] (20-96)
  IPR013785 Aldolase-type TIM barrel [G3DSA:3.20.20.70] (4-96)

Foldseek 3Di:
DDDDPDDDDPVCVVVCCVVVVPPDHDPDADPCRCPPCVPNNDDDPVRDDDDDDDDDDDPVVDFQWDDPDPPDIDSHPDDWDPDPVIDDPVNVVVVD